Protein AF-A0A9C8A7U2-F1 (afdb_monomer_lite)

Foldseek 3Di:
DDDDDPPPPPDPCVVVVVVVVVVVVVVVVVVVVVVVVVVVVVVVVVVVVVVVVVVVVVVVVVVVVVVVVVVVCCVCPDPVNVVVVCVVVVHDDDDPPRDDDDDDPPDDPDDPPPPPVPPVPPDPPPPPVVVVPPCDPVNVVVVVVCVVCVVVVVD

Structure (mmCIF, N/CA/C/O backbone):
data_AF-A0A9C8A7U2-F1
#
_entry.id   AF-A0A9C8A7U2-F1
#
loop_
_atom_site.group_PDB
_atom_site.id
_atom_site.type_symbol
_atom_site.label_atom_id
_atom_site.label_alt_id
_atom_site.label_comp_id
_atom_site.label_asym_id
_atom_site.label_entity_id
_atom_site.label_seq_id
_atom_site.pdbx_PDB_ins_code
_atom_site.Cartn_x
_atom_site.Cartn_y
_atom_site.Cartn_z
_atom_site.occupancy
_atom_site.B_iso_or_equiv
_atom_site.auth_seq_id
_atom_site.auth_comp_id
_atom_site.auth_asym_id
_atom_site.auth_atom_id
_atom_site.pdbx_PDB_model_num
ATOM 1 N N . MET A 1 1 ? -40.635 4.456 89.123 1.00 47.56 1 MET A N 1
ATOM 2 C CA . MET A 1 1 ? -41.722 4.837 88.192 1.00 47.56 1 MET A CA 1
ATOM 3 C C . MET A 1 1 ? -41.475 6.312 87.898 1.00 47.56 1 MET A C 1
ATOM 5 O O . MET A 1 1 ? -41.552 7.065 88.846 1.00 47.56 1 MET A O 1
ATOM 9 N N . THR A 1 2 ? -40.986 6.800 86.758 1.00 48.00 2 THR A N 1
ATOM 10 C CA . THR A 1 2 ? -41.224 6.479 85.341 1.00 48.00 2 THR A CA 1
ATOM 11 C C . THR A 1 2 ? -40.180 7.234 84.487 1.00 48.00 2 THR A C 1
ATOM 13 O O . THR A 1 2 ? -40.404 8.399 84.195 1.00 48.00 2 THR A O 1
ATOM 16 N N . GLU A 1 3 ? -39.047 6.642 84.089 1.00 53.72 3 GLU A N 1
ATOM 17 C CA . GLU A 1 3 ? -38.048 7.383 83.271 1.00 53.72 3 GLU A CA 1
ATOM 18 C C . GLU A 1 3 ? -37.242 6.526 82.274 1.00 53.72 3 GLU A C 1
ATOM 20 O O . GLU A 1 3 ? -36.120 6.858 81.920 1.00 53.72 3 GLU A O 1
ATOM 25 N N . SER A 1 4 ? -37.786 5.421 81.757 1.00 55.81 4 SER A N 1
ATOM 26 C CA . SER A 1 4 ? -37.026 4.592 80.796 1.00 55.81 4 SER A CA 1
ATOM 27 C C . SER A 1 4 ? -37.748 4.234 79.500 1.00 55.81 4 SER A C 1
ATOM 29 O O . SER A 1 4 ? -37.220 3.465 78.703 1.00 55.81 4 SER A O 1
ATOM 31 N N . LEU A 1 5 ? -38.917 4.818 79.222 1.00 54.47 5 LEU A N 1
ATOM 32 C CA . LEU A 1 5 ? -39.699 4.445 78.035 1.00 54.47 5 LEU A CA 1
ATOM 33 C C . LEU A 1 5 ? -39.450 5.297 76.780 1.00 54.47 5 LEU A C 1
ATOM 35 O O . LEU A 1 5 ? -40.060 5.014 75.757 1.00 54.47 5 LEU A O 1
ATOM 39 N N . ASN A 1 6 ? -38.548 6.288 76.801 1.00 54.81 6 ASN A N 1
ATOM 40 C CA . ASN A 1 6 ? -38.444 7.251 75.689 1.00 54.81 6 ASN A CA 1
ATOM 41 C C . ASN A 1 6 ? -37.087 7.379 74.983 1.00 54.81 6 ASN A C 1
ATOM 43 O O . ASN A 1 6 ? -36.974 8.176 74.058 1.00 54.81 6 ASN A O 1
ATOM 47 N N . GLN A 1 7 ? -36.074 6.575 75.313 1.00 52.81 7 GLN A N 1
ATOM 48 C CA . GLN A 1 7 ? -34.767 6.666 74.633 1.00 52.81 7 GLN A CA 1
ATOM 49 C C . GLN A 1 7 ? -34.394 5.454 73.769 1.00 52.81 7 GLN A C 1
ATOM 51 O O . GLN A 1 7 ? -33.252 5.322 73.344 1.00 52.81 7 GLN A O 1
ATOM 56 N N . ALA A 1 8 ? -35.367 4.607 73.423 1.00 52.34 8 ALA A N 1
ATOM 57 C CA . ALA A 1 8 ? -35.159 3.446 72.549 1.00 52.34 8 ALA A CA 1
ATOM 58 C C . ALA A 1 8 ? -35.561 3.675 71.073 1.00 52.34 8 ALA A C 1
ATOM 60 O O . ALA A 1 8 ? -35.595 2.727 70.294 1.00 52.34 8 ALA A O 1
ATOM 61 N N . PHE A 1 9 ? -35.849 4.917 70.664 1.00 50.62 9 PHE A N 1
ATOM 62 C CA . PHE A 1 9 ? -36.283 5.252 69.296 1.00 50.62 9 PHE A CA 1
ATOM 63 C C . PHE A 1 9 ? -35.331 6.176 68.522 1.00 50.62 9 PHE A C 1
ATOM 65 O O . PHE A 1 9 ? -35.726 6.781 67.529 1.00 50.62 9 PHE A O 1
ATOM 72 N N . SER A 1 10 ? -34.061 6.276 68.919 1.00 54.91 10 SER A N 1
ATOM 73 C CA . SER A 1 10 ? -33.092 7.124 68.210 1.00 54.91 10 SER A CA 1
ATOM 74 C C . SER A 1 10 ? -31.788 6.405 67.894 1.00 54.91 10 SER A C 1
ATOM 76 O O . SER A 1 10 ? -30.705 6.872 68.214 1.00 54.91 10 SER A O 1
ATOM 78 N N . ASN A 1 11 ? -31.895 5.285 67.191 1.00 52.12 11 ASN A N 1
ATOM 79 C CA . ASN A 1 11 ? -30.845 4.872 66.271 1.00 52.12 11 ASN A CA 1
ATOM 80 C C . ASN A 1 11 ? -31.532 4.333 65.027 1.00 52.12 11 ASN A C 1
ATOM 82 O O . ASN A 1 11 ? -31.702 3.133 64.867 1.00 52.12 11 ASN A O 1
ATOM 86 N N . SER A 1 12 ? -32.023 5.246 64.182 1.00 49.41 12 SER A N 1
ATOM 87 C CA . SER A 1 12 ? -32.594 4.908 62.877 1.00 49.41 12 SER A CA 1
ATOM 88 C C . SER A 1 12 ? -31.495 4.321 61.979 1.00 49.41 12 SER A C 1
ATOM 90 O O . SER A 1 12 ? -30.735 5.088 61.386 1.00 49.41 12 SER A O 1
ATOM 92 N N . PRO A 1 13 ? -31.439 2.991 61.762 1.00 56.34 13 PRO A N 1
ATOM 93 C CA . PRO A 1 13 ? -30.449 2.358 60.888 1.00 56.34 13 PRO A CA 1
ATOM 94 C C . PRO A 1 13 ? -30.875 2.471 59.411 1.00 56.34 13 PRO A C 1
ATOM 96 O O . PRO A 1 13 ? -30.224 1.949 58.507 1.00 56.34 13 PRO A O 1
ATOM 99 N N . ARG A 1 14 ? -32.013 3.135 59.145 1.00 50.53 14 ARG A N 1
ATOM 100 C CA . ARG A 1 14 ? -32.651 3.246 57.826 1.00 50.53 14 ARG A CA 1
ATOM 101 C C . ARG A 1 14 ? -31.767 3.954 56.802 1.00 50.53 14 ARG A C 1
ATOM 103 O O . ARG A 1 14 ? -31.785 3.566 55.641 1.00 50.53 14 ARG A O 1
ATOM 110 N N . ARG A 1 15 ? -30.962 4.935 57.226 1.00 57.25 15 ARG A N 1
ATOM 111 C CA . ARG A 1 15 ? -30.082 5.703 56.327 1.00 57.25 15 ARG A CA 1
ATOM 112 C C . ARG A 1 15 ? -28.979 4.838 55.713 1.00 57.25 15 ARG A C 1
ATOM 114 O O . ARG A 1 15 ? -28.712 4.961 54.526 1.00 57.25 15 ARG A O 1
ATOM 121 N N . GLN A 1 16 ? -28.424 3.908 56.490 1.00 58.28 16 GLN A N 1
ATOM 122 C CA . GLN A 1 16 ? -27.346 3.019 56.047 1.00 58.28 16 GLN A CA 1
ATOM 123 C C . GLN A 1 16 ? -27.861 1.933 55.087 1.00 58.28 16 GLN A C 1
ATOM 125 O O . GLN A 1 16 ? -27.235 1.650 54.070 1.00 58.28 16 GLN A O 1
ATOM 130 N N . LYS A 1 17 ? -29.061 1.391 55.344 1.00 55.06 17 LYS A N 1
ATOM 131 C CA . LYS A 1 17 ? -29.722 0.439 54.431 1.00 55.06 17 LYS A CA 1
ATOM 132 C C . LYS A 1 17 ? -30.123 1.087 53.099 1.00 55.06 17 LYS A C 1
ATOM 134 O O . LYS A 1 17 ? -29.962 0.468 52.054 1.00 55.06 17 LYS A O 1
ATOM 139 N N . LEU A 1 18 ? -30.593 2.338 53.127 1.00 64.25 18 LEU A N 1
ATOM 140 C CA . LEU A 1 18 ? -30.897 3.114 51.917 1.00 64.25 18 LEU A CA 1
ATOM 141 C C . LEU A 1 18 ? -29.630 3.469 51.119 1.00 64.25 18 LEU A C 1
ATOM 143 O O . LEU A 1 18 ? -29.661 3.420 49.893 1.00 64.25 18 LEU A O 1
ATOM 147 N N . GLN A 1 19 ? -28.510 3.758 51.792 1.00 63.84 19 GLN A N 1
ATOM 148 C CA . GLN A 1 19 ? -27.221 4.019 51.138 1.00 63.84 19 GLN A CA 1
ATOM 149 C C . GLN A 1 19 ? -26.653 2.791 50.419 1.00 63.84 19 GLN A C 1
ATOM 151 O O . GLN A 1 19 ? -26.176 2.931 49.299 1.00 63.84 19 GLN A O 1
ATOM 156 N N . ILE A 1 20 ? -26.732 1.600 51.025 1.00 72.31 20 ILE A N 1
ATOM 157 C CA . ILE A 1 20 ? -26.244 0.353 50.407 1.00 72.31 20 ILE A CA 1
ATOM 158 C C . ILE A 1 20 ? -27.075 -0.008 49.171 1.00 72.31 20 ILE A C 1
ATOM 160 O O . ILE A 1 20 ? -26.531 -0.387 48.140 1.00 72.31 20 ILE A O 1
ATOM 164 N N . ILE A 1 21 ? -28.399 0.143 49.245 1.00 77.44 21 ILE A N 1
ATOM 165 C CA . ILE A 1 21 ? -29.268 -0.093 48.084 1.00 77.44 21 ILE A CA 1
ATOM 166 C C . ILE A 1 21 ? -28.944 0.911 46.969 1.00 77.44 21 ILE A C 1
ATOM 168 O O . ILE A 1 21 ? -28.833 0.520 45.810 1.00 77.44 21 ILE A O 1
ATOM 172 N N . GLY A 1 22 ? -28.731 2.185 47.316 1.00 81.56 22 GLY A N 1
ATOM 173 C CA . GLY A 1 22 ? -28.330 3.218 46.360 1.00 81.56 22 GLY A CA 1
ATOM 174 C C . GLY A 1 22 ? -26.966 2.956 45.714 1.00 81.56 22 GLY A C 1
ATOM 175 O O . GLY A 1 22 ? -26.828 3.128 44.505 1.00 81.56 22 GLY A O 1
ATOM 176 N N . SER A 1 23 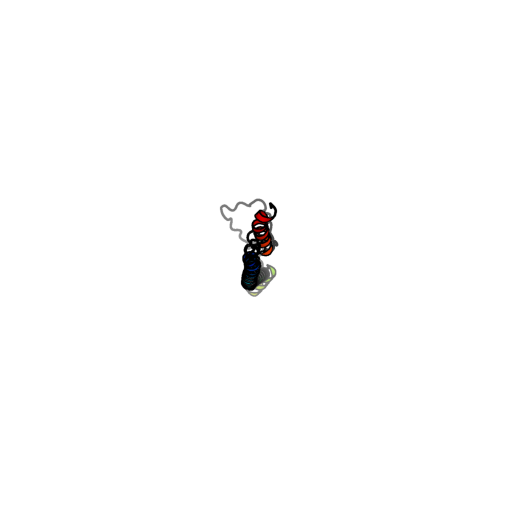? -25.972 2.494 46.478 1.00 76.81 23 SER A N 1
ATOM 177 C CA . SER A 1 23 ? -24.634 2.207 45.946 1.00 76.81 23 SER A CA 1
ATOM 178 C C . SER A 1 23 ? -24.624 0.989 45.024 1.00 76.81 23 SER A C 1
ATOM 180 O O . SER A 1 23 ? -24.002 1.037 43.964 1.00 76.81 23 SER A O 1
ATOM 182 N N . VAL A 1 24 ? -25.367 -0.069 45.362 1.00 83.88 24 VAL A N 1
ATOM 183 C CA . VAL A 1 24 ? -25.539 -1.239 44.486 1.00 83.88 24 VAL A CA 1
ATOM 184 C C . VAL A 1 24 ? -26.234 -0.838 43.187 1.00 83.88 24 VAL A C 1
ATOM 186 O O . VAL A 1 24 ? -25.800 -1.234 42.108 1.00 83.88 24 VAL A O 1
ATOM 189 N N . PHE A 1 25 ? -27.272 -0.002 43.266 1.00 87.44 25 PHE A N 1
ATOM 190 C CA . PHE A 1 25 ? -27.965 0.484 42.076 1.00 87.44 25 PHE A CA 1
ATOM 191 C C . PHE A 1 25 ? -27.042 1.326 41.183 1.00 87.44 25 PHE A C 1
ATOM 193 O O . PHE A 1 25 ? -27.008 1.129 39.971 1.00 87.44 25 PHE A O 1
ATOM 200 N N . MET A 1 26 ? -26.228 2.205 41.777 1.00 85.19 26 MET A N 1
ATOM 201 C CA . MET A 1 26 ? -25.223 2.995 41.058 1.00 85.19 26 MET A CA 1
ATOM 202 C C . MET A 1 26 ? -24.189 2.102 40.356 1.00 85.19 26 MET A C 1
ATOM 204 O O . MET A 1 26 ? -23.881 2.322 39.187 1.00 85.19 26 MET A O 1
ATOM 208 N N . ALA A 1 27 ? -23.695 1.060 41.032 1.00 86.75 27 ALA A N 1
ATOM 209 C CA . ALA A 1 27 ? -22.751 0.106 40.450 1.00 86.75 27 ALA A CA 1
ATOM 210 C C . ALA A 1 27 ? -23.351 -0.638 39.244 1.00 86.75 27 ALA A C 1
ATOM 212 O O . ALA A 1 27 ? -22.683 -0.808 38.226 1.00 86.75 27 ALA A O 1
ATOM 213 N N . ILE A 1 28 ? -24.630 -1.019 39.323 1.00 89.19 28 ILE A N 1
ATOM 214 C CA . ILE A 1 28 ? -25.349 -1.659 38.213 1.00 89.19 28 ILE A CA 1
ATOM 215 C C . ILE A 1 28 ? -25.499 -0.699 37.030 1.00 89.19 28 ILE A C 1
ATOM 217 O O . ILE A 1 28 ? -25.290 -1.107 35.890 1.00 89.19 28 ILE A O 1
ATOM 221 N N . VAL A 1 29 ? -25.820 0.574 37.274 1.00 91.44 29 VAL A N 1
ATOM 222 C CA . VAL A 1 29 ? -25.924 1.582 36.207 1.00 91.44 29 VAL A CA 1
ATOM 223 C C . VAL A 1 29 ? -24.576 1.778 35.513 1.00 91.44 29 VAL A C 1
ATOM 225 O O . VAL A 1 29 ? -24.521 1.780 34.285 1.00 91.44 29 VAL A O 1
ATOM 228 N N . ILE A 1 30 ? -23.483 1.868 36.273 1.00 87.25 30 ILE A N 1
ATOM 229 C CA . ILE A 1 30 ? -22.127 1.962 35.714 1.00 87.25 30 ILE A CA 1
ATOM 230 C C . ILE A 1 30 ? -21.806 0.717 34.875 1.00 87.25 30 ILE A C 1
ATOM 232 O O . ILE A 1 30 ? -21.333 0.847 33.748 1.00 87.25 30 ILE A O 1
ATOM 236 N N . ALA A 1 31 ? -22.124 -0.482 35.373 1.00 86.75 31 ALA A N 1
ATOM 237 C CA . ALA A 1 31 ? -21.927 -1.728 34.636 1.00 86.75 31 ALA A CA 1
ATOM 238 C C . ALA A 1 31 ? -22.767 -1.793 33.347 1.00 86.75 31 ALA A C 1
ATOM 240 O O . ALA A 1 31 ? -22.284 -2.256 32.316 1.00 86.75 31 ALA A O 1
ATOM 241 N N . ALA A 1 32 ? -24.002 -1.287 33.368 1.00 88.19 32 ALA A N 1
ATOM 242 C CA . ALA A 1 32 ? -24.858 -1.223 32.188 1.00 88.19 32 ALA A CA 1
ATOM 243 C C . ALA A 1 32 ? -24.307 -0.249 31.136 1.00 88.19 32 ALA A C 1
ATOM 245 O O . ALA A 1 32 ? -24.239 -0.593 29.957 1.00 88.19 32 ALA A O 1
ATOM 246 N N . VAL A 1 33 ? -23.852 0.938 31.552 1.00 88.94 33 VAL A N 1
ATOM 247 C CA . VAL A 1 33 ? -23.201 1.908 30.656 1.00 88.94 33 VAL A CA 1
ATOM 248 C C . VAL A 1 33 ? -21.917 1.322 30.063 1.00 88.94 33 VAL A C 1
ATOM 250 O O . VAL A 1 33 ? -21.694 1.449 28.860 1.00 88.94 33 VAL A O 1
ATOM 253 N N . MET A 1 34 ? -21.118 0.617 30.868 1.00 82.31 34 MET A N 1
ATOM 254 C CA . MET A 1 34 ? -19.928 -0.110 30.409 1.00 82.31 34 MET A CA 1
ATOM 255 C C . MET A 1 34 ? -20.276 -1.166 29.356 1.00 82.31 34 MET A C 1
ATOM 257 O O . MET A 1 34 ? -19.620 -1.233 28.320 1.00 82.31 34 MET A O 1
ATOM 261 N N . LEU A 1 35 ? -21.325 -1.961 29.586 1.00 83.88 35 LEU A N 1
ATOM 262 C CA . LEU A 1 35 ? -21.770 -2.994 28.652 1.00 83.88 35 LEU A CA 1
ATOM 263 C C . LEU A 1 35 ? -22.201 -2.384 27.311 1.00 83.88 35 LEU A C 1
ATOM 265 O O . LEU A 1 35 ? -21.825 -2.880 26.250 1.00 83.88 35 LEU A O 1
ATOM 269 N N . ILE A 1 36 ? -22.955 -1.283 27.360 1.00 82.81 36 ILE A N 1
ATOM 270 C CA . ILE A 1 36 ? -23.406 -0.556 26.169 1.00 82.81 36 ILE A CA 1
ATOM 271 C C . ILE A 1 36 ? -22.203 0.019 25.413 1.00 82.81 36 ILE A C 1
ATOM 273 O O . ILE A 1 36 ? -22.103 -0.154 24.198 1.00 82.81 36 ILE A O 1
ATOM 277 N N . LEU A 1 37 ? -21.266 0.659 26.117 1.00 81.06 37 LEU A N 1
ATOM 278 C CA . LEU A 1 37 ? -20.059 1.225 25.514 1.00 81.06 37 LEU A CA 1
ATOM 279 C C . LEU A 1 37 ? -19.192 0.138 24.865 1.00 81.06 37 LEU A C 1
ATOM 281 O O . LEU A 1 37 ? -18.748 0.306 23.730 1.00 81.06 37 LEU A O 1
ATOM 285 N N . TYR A 1 38 ? -19.004 -0.991 25.551 1.00 78.06 38 TYR A N 1
ATOM 286 C CA . TYR A 1 38 ? -18.280 -2.149 25.034 1.00 78.06 38 TYR A CA 1
ATOM 287 C C . TYR A 1 38 ? -18.894 -2.657 23.723 1.00 78.06 38 TYR A C 1
ATOM 289 O O . TYR A 1 38 ? -18.181 -2.864 22.738 1.00 78.06 38 TYR A O 1
ATOM 297 N N . LEU A 1 39 ? -20.223 -2.783 23.677 1.00 73.38 39 LEU A N 1
ATOM 298 C CA . LEU A 1 39 ? -20.948 -3.232 22.489 1.00 73.38 39 LEU A CA 1
ATOM 299 C C . LEU A 1 39 ? -20.778 -2.259 21.308 1.00 73.38 39 LEU A C 1
ATOM 301 O O . LEU A 1 39 ? -20.538 -2.680 20.176 1.00 73.38 39 LEU A O 1
ATOM 305 N N . VAL A 1 40 ? -20.851 -0.951 21.576 1.00 71.81 40 VAL A N 1
ATOM 306 C CA . VAL A 1 40 ? -20.710 0.102 20.557 1.00 71.81 40 VAL A CA 1
ATOM 307 C C . VAL A 1 40 ? -19.288 0.165 19.999 1.00 71.81 40 VAL A C 1
ATOM 309 O O . VAL A 1 40 ? -19.107 0.343 18.792 1.00 71.81 40 VAL A O 1
ATOM 312 N N . VAL A 1 41 ? -18.266 0.014 20.844 1.00 68.25 41 VAL A N 1
ATOM 313 C CA . VAL A 1 41 ? -16.869 0.064 20.394 1.00 68.25 41 VAL A CA 1
ATOM 314 C C . VAL A 1 41 ? -16.492 -1.194 19.617 1.00 68.25 41 VAL A C 1
ATOM 316 O O . VAL A 1 41 ? -15.868 -1.082 18.560 1.00 68.25 41 VAL A O 1
ATOM 319 N N . SER A 1 42 ? -16.935 -2.372 20.068 1.00 66.00 42 SER A N 1
ATOM 320 C CA . SER A 1 42 ? -16.738 -3.632 19.339 1.00 66.00 42 SER A CA 1
ATOM 321 C C . SER A 1 42 ? -17.282 -3.543 17.905 1.00 66.00 42 SER A C 1
ATOM 323 O O . SER A 1 42 ? -16.599 -3.927 16.953 1.00 66.00 42 SER A O 1
ATOM 325 N N . ALA A 1 43 ? -18.447 -2.910 17.719 1.00 58.25 43 ALA A N 1
ATOM 326 C CA . ALA A 1 43 ? -19.023 -2.683 16.394 1.00 58.25 43 AL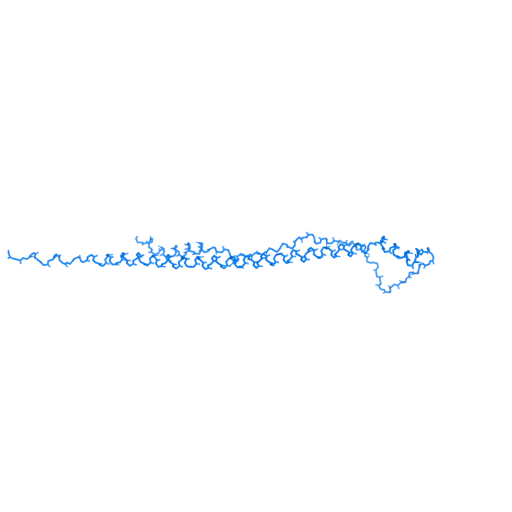A A CA 1
ATOM 327 C C . ALA A 1 43 ? -18.175 -1.748 15.502 1.00 58.25 43 ALA A C 1
ATOM 329 O O . ALA A 1 43 ? -18.075 -1.970 14.292 1.00 58.25 43 ALA A O 1
ATOM 330 N N . ARG A 1 44 ? -17.527 -0.720 16.073 1.00 55.62 44 ARG A N 1
ATOM 331 C CA . ARG A 1 44 ? -16.678 0.214 15.305 1.00 55.62 44 ARG A CA 1
ATOM 332 C C . ARG A 1 44 ? -15.389 -0.439 14.813 1.00 55.62 44 ARG A C 1
ATOM 334 O O . ARG A 1 44 ? -15.032 -0.235 13.653 1.00 55.62 44 ARG A O 1
ATOM 341 N N . VAL A 1 45 ? -14.741 -1.267 15.635 1.00 58.47 45 VAL A N 1
ATOM 342 C CA . VAL A 1 45 ? -13.489 -1.962 15.271 1.00 58.47 45 VAL A CA 1
ATOM 343 C C . VAL A 1 45 ? -13.694 -2.894 14.070 1.00 58.47 45 VAL A C 1
ATOM 345 O O . VAL A 1 45 ? -12.875 -2.907 13.152 1.00 58.47 45 VAL A O 1
ATOM 348 N N . VAL A 1 46 ? -14.828 -3.598 14.007 1.00 58.00 46 VAL A N 1
ATOM 349 C CA . VAL A 1 46 ? -15.165 -4.476 12.871 1.00 58.00 46 VAL A CA 1
ATOM 350 C C . VAL A 1 46 ? -15.370 -3.679 11.575 1.00 58.00 46 VAL A C 1
ATOM 352 O O . VAL A 1 46 ? -14.933 -4.107 10.505 1.00 58.00 46 VAL A O 1
ATOM 355 N N . SER A 1 47 ? -15.995 -2.499 11.654 1.00 58.19 47 SER A N 1
ATOM 356 C CA . SER A 1 47 ? -16.269 -1.670 10.470 1.00 58.19 47 SER A CA 1
ATOM 357 C C . SER A 1 47 ? -15.006 -1.060 9.847 1.00 58.19 47 SER A C 1
ATOM 359 O O . SER A 1 47 ? -14.873 -1.047 8.623 1.00 58.19 47 SER A O 1
ATOM 361 N N . VAL A 1 48 ? -14.056 -0.620 10.679 1.00 66.19 48 VAL A N 1
ATOM 362 C CA . VAL A 1 48 ? -12.775 -0.047 10.234 1.00 66.19 48 VAL A CA 1
ATOM 363 C C . VAL A 1 48 ? -11.844 -1.142 9.711 1.00 66.19 48 VAL A C 1
ATOM 365 O O . VAL A 1 48 ? -11.194 -0.952 8.685 1.00 66.19 48 VAL A O 1
ATOM 368 N N . GLY A 1 49 ? -11.842 -2.323 10.341 1.00 69.44 49 GLY A N 1
ATOM 369 C CA . GLY A 1 49 ? -11.060 -3.473 9.878 1.00 69.44 49 GLY A CA 1
ATOM 370 C C . GLY A 1 49 ? -11.424 -3.914 8.458 1.00 69.44 49 GLY A C 1
ATOM 371 O O . GLY A 1 49 ? -10.539 -4.217 7.662 1.00 69.44 49 GLY A O 1
ATOM 372 N N . ARG A 1 50 ? -12.714 -3.872 8.094 1.00 73.44 50 ARG A N 1
ATOM 373 C CA . ARG A 1 50 ? -13.158 -4.209 6.732 1.00 73.44 50 ARG A CA 1
ATOM 374 C C . ARG A 1 50 ? -12.655 -3.214 5.687 1.00 73.44 50 ARG A C 1
ATOM 376 O O . ARG A 1 50 ? -12.225 -3.639 4.622 1.00 73.44 50 ARG A O 1
ATOM 383 N N . GLN A 1 51 ? -12.700 -1.917 5.986 1.00 71.62 51 GLN A N 1
ATOM 384 C CA . GLN A 1 51 ? -12.219 -0.880 5.066 1.00 71.62 51 GLN A CA 1
ATOM 385 C C . GLN A 1 51 ? -10.702 -0.962 4.884 1.00 71.62 51 GLN A C 1
ATOM 387 O O . GLN A 1 51 ? -10.210 -0.850 3.766 1.00 71.62 51 GLN A O 1
ATOM 392 N N . LEU A 1 52 ? -9.967 -1.235 5.966 1.00 77.62 52 LEU A N 1
ATOM 393 C CA . LEU A 1 52 ? -8.524 -1.452 5.906 1.00 77.62 52 LEU A CA 1
ATOM 394 C C . LEU A 1 52 ? -8.170 -2.689 5.072 1.00 77.62 52 LEU A C 1
ATOM 396 O O . LEU A 1 52 ? -7.226 -2.642 4.288 1.00 77.62 52 LEU A O 1
ATOM 400 N N . GLN A 1 53 ? -8.934 -3.777 5.212 1.00 72.44 53 GLN A N 1
ATOM 401 C CA . GLN A 1 53 ? -8.738 -4.974 4.399 1.00 72.44 53 GLN A CA 1
ATOM 402 C C . GLN A 1 53 ? -9.014 -4.694 2.917 1.00 72.44 53 GLN A C 1
ATOM 404 O O . GLN A 1 53 ? -8.201 -5.053 2.078 1.00 72.44 53 GLN A O 1
ATOM 409 N N . GLN A 1 54 ? -10.101 -3.986 2.599 1.00 84.56 54 GLN A N 1
ATOM 410 C CA . GLN A 1 54 ? -10.415 -3.597 1.220 1.00 84.56 54 GLN A CA 1
ATOM 411 C C . GLN A 1 54 ? -9.323 -2.718 0.601 1.00 84.56 54 GLN A C 1
ATOM 413 O O . GLN A 1 54 ? -8.912 -2.967 -0.527 1.00 84.56 54 GLN A O 1
ATOM 418 N N . ALA A 1 55 ? -8.816 -1.733 1.348 1.00 79.69 55 ALA A N 1
ATOM 419 C CA . ALA A 1 55 ? -7.725 -0.881 0.885 1.00 79.69 55 ALA A CA 1
ATOM 420 C C . ALA A 1 55 ? -6.427 -1.676 0.652 1.00 79.69 55 ALA A C 1
ATOM 422 O O . ALA A 1 55 ? -5.713 -1.415 -0.312 1.00 79.69 55 ALA A O 1
ATOM 423 N N . LYS A 1 56 ? -6.123 -2.667 1.503 1.00 81.31 56 LYS A N 1
ATOM 424 C CA . LYS A 1 56 ? -4.983 -3.573 1.292 1.00 81.31 56 LYS A CA 1
ATOM 425 C C . LYS A 1 56 ? -5.150 -4.429 0.040 1.00 81.31 56 LYS A C 1
ATOM 427 O O . LYS A 1 56 ? -4.220 -4.500 -0.755 1.00 81.31 56 LYS A O 1
ATOM 432 N N . ASP A 1 57 ? -6.327 -5.019 -0.152 1.00 88.88 57 ASP A N 1
ATOM 433 C CA . ASP A 1 57 ? -6.612 -5.847 -1.325 1.00 88.88 57 ASP A CA 1
ATOM 434 C C . ASP A 1 57 ? -6.480 -5.024 -2.627 1.00 88.88 57 ASP A C 1
ATOM 436 O O . ASP A 1 57 ? -5.946 -5.513 -3.623 1.00 88.88 57 ASP A O 1
ATOM 440 N N . GLU A 1 58 ? -6.908 -3.755 -2.617 1.00 88.44 58 GLU A N 1
ATOM 441 C CA . GLU A 1 58 ? -6.749 -2.829 -3.748 1.00 88.44 58 GLU A CA 1
ATOM 442 C C . GLU A 1 58 ? -5.274 -2.495 -4.029 1.00 88.44 58 GLU A C 1
ATOM 444 O O . GLU A 1 58 ? -4.837 -2.540 -5.182 1.00 88.44 58 GLU A O 1
ATOM 449 N N . ILE A 1 59 ? -4.485 -2.216 -2.985 1.00 86.19 59 ILE A N 1
ATOM 450 C CA . ILE A 1 59 ? -3.037 -1.985 -3.109 1.00 86.19 59 ILE A CA 1
ATOM 451 C C . ILE A 1 59 ? -2.354 -3.201 -3.738 1.00 86.19 59 ILE A C 1
ATOM 453 O O . ILE A 1 59 ? -1.593 -3.048 -4.696 1.00 86.19 59 ILE A O 1
ATOM 457 N N . ASP A 1 60 ? -2.647 -4.403 -3.241 1.00 83.25 60 ASP A N 1
ATOM 458 C CA . ASP A 1 60 ? -2.049 -5.634 -3.752 1.00 83.25 60 ASP A CA 1
ATOM 459 C C . ASP A 1 60 ? -2.392 -5.827 -5.235 1.00 83.25 60 ASP A C 1
ATOM 461 O O . ASP A 1 60 ? -1.502 -6.079 -6.051 1.00 83.25 60 ASP A O 1
ATOM 465 N N . GLN A 1 61 ? -3.656 -5.625 -5.624 1.00 91.56 61 GLN A N 1
ATOM 466 C CA . GLN A 1 61 ? -4.072 -5.699 -7.028 1.00 91.56 61 GLN A CA 1
ATOM 467 C C . GLN A 1 61 ? -3.306 -4.723 -7.930 1.00 91.56 61 GLN A C 1
ATOM 469 O O . GLN A 1 61 ? -2.856 -5.116 -9.011 1.00 91.56 61 GLN A O 1
ATOM 474 N N . LEU A 1 62 ? -3.124 -3.474 -7.499 1.00 87.81 62 LEU A N 1
ATOM 475 C CA . LEU A 1 62 ? -2.383 -2.468 -8.264 1.00 87.81 62 LEU A CA 1
ATOM 476 C C . LEU A 1 62 ? -0.902 -2.837 -8.417 1.00 87.81 62 LEU A C 1
ATOM 478 O O . LEU A 1 62 ? -0.341 -2.700 -9.509 1.00 87.81 62 LEU A O 1
ATOM 482 N N . VAL A 1 63 ? -0.273 -3.357 -7.360 1.00 85.75 63 VAL A N 1
ATOM 483 C CA . VAL A 1 63 ? 1.116 -3.839 -7.408 1.00 85.75 63 VAL A CA 1
ATOM 484 C C . VAL A 1 63 ? 1.251 -4.992 -8.404 1.00 85.75 63 VAL A C 1
ATOM 486 O O . VAL A 1 63 ? 2.130 -4.951 -9.271 1.00 85.75 63 VAL A O 1
ATOM 489 N N . TYR A 1 64 ? 0.352 -5.980 -8.351 1.00 85.50 64 TYR A N 1
ATOM 490 C CA . TYR A 1 64 ? 0.342 -7.091 -9.307 1.00 85.50 64 TYR A CA 1
ATOM 491 C C . TYR A 1 64 ? 0.204 -6.608 -10.756 1.00 85.50 64 TYR A C 1
ATOM 493 O O . TYR A 1 64 ? 0.939 -7.071 -11.633 1.00 85.50 64 TYR A O 1
ATOM 501 N N . GLN A 1 65 ? -0.691 -5.651 -11.020 1.00 89.62 65 GLN A N 1
ATOM 502 C CA . GLN A 1 65 ? -0.845 -5.062 -12.352 1.00 89.62 65 GLN A CA 1
ATOM 503 C C . GLN A 1 65 ? 0.430 -4.346 -12.811 1.00 89.62 65 GLN A C 1
ATOM 505 O O . GLN A 1 65 ? 0.878 -4.558 -13.938 1.00 89.62 65 GLN A O 1
ATOM 510 N N . GLY A 1 66 ? 1.056 -3.551 -11.940 1.00 88.56 66 GLY A N 1
ATOM 511 C CA . GLY A 1 66 ? 2.299 -2.845 -12.246 1.00 88.56 66 GLY A CA 1
ATOM 512 C C . GLY A 1 66 ? 3.440 -3.790 -12.628 1.00 88.56 66 GLY A C 1
ATOM 513 O O . GLY A 1 66 ? 4.140 -3.551 -13.614 1.00 88.56 66 GLY A O 1
ATOM 514 N N . VAL A 1 67 ? 3.602 -4.892 -11.892 1.00 85.50 67 VAL A N 1
ATOM 515 C CA . VAL A 1 67 ? 4.598 -5.929 -12.208 1.00 85.50 67 VAL A CA 1
ATOM 516 C C . VAL A 1 67 ? 4.286 -6.599 -13.546 1.00 85.50 67 VAL A C 1
ATOM 518 O O . VAL A 1 67 ? 5.181 -6.769 -14.373 1.00 85.50 67 VAL A O 1
ATOM 521 N N . ASN A 1 68 ? 3.019 -6.928 -13.802 1.00 88.62 68 ASN A N 1
ATOM 522 C CA . ASN A 1 68 ? 2.606 -7.534 -15.064 1.00 88.62 68 ASN A CA 1
ATOM 523 C C . ASN A 1 68 ? 2.901 -6.619 -16.267 1.00 88.62 68 ASN A C 1
ATOM 525 O O . ASN A 1 68 ? 3.482 -7.071 -17.252 1.00 88.62 68 ASN A O 1
ATOM 529 N N . TYR A 1 69 ? 2.584 -5.323 -16.175 1.00 86.50 69 TYR A N 1
ATOM 530 C CA . TYR A 1 69 ? 2.899 -4.364 -17.237 1.00 86.50 69 TYR A CA 1
ATOM 531 C C . TYR A 1 69 ? 4.402 -4.204 -17.453 1.00 86.50 69 TYR A C 1
ATOM 533 O O . TYR A 1 69 ? 4.848 -4.195 -18.599 1.00 86.50 69 TYR A O 1
ATOM 541 N N . ARG A 1 70 ? 5.206 -4.140 -16.383 1.00 77.94 70 ARG A N 1
ATOM 542 C CA . ARG A 1 70 ? 6.674 -4.103 -16.512 1.00 77.94 70 ARG A CA 1
ATOM 543 C C . ARG A 1 70 ? 7.203 -5.344 -17.218 1.00 77.94 70 ARG A C 1
ATOM 545 O O . ARG A 1 70 ? 8.046 -5.211 -18.097 1.00 77.94 70 ARG A O 1
ATOM 552 N N . ASN A 1 71 ? 6.680 -6.524 -16.892 1.00 83.12 71 ASN A N 1
ATOM 553 C CA . ASN A 1 71 ? 7.064 -7.764 -17.561 1.00 83.12 71 ASN A CA 1
ATOM 554 C C . ASN A 1 71 ? 6.676 -7.759 -19.043 1.00 83.12 71 ASN A C 1
ATOM 556 O O . ASN A 1 71 ? 7.485 -8.155 -19.876 1.00 83.12 71 ASN A O 1
ATOM 560 N N . GLN A 1 72 ? 5.485 -7.267 -19.393 1.00 83.25 72 GLN A N 1
ATOM 561 C CA . GLN A 1 72 ? 5.060 -7.139 -20.792 1.00 83.25 72 GLN A CA 1
ATOM 562 C C . GLN A 1 72 ? 5.936 -6.153 -21.568 1.00 83.25 72 GLN A C 1
ATOM 564 O O . GLN A 1 72 ? 6.399 -6.470 -22.661 1.00 83.25 72 GLN A O 1
ATOM 569 N N . ILE A 1 73 ? 6.215 -4.979 -20.994 1.00 84.44 73 ILE A N 1
ATOM 570 C CA . ILE A 1 73 ? 7.118 -3.993 -21.597 1.00 84.44 73 ILE A CA 1
ATOM 571 C C . ILE A 1 73 ? 8.504 -4.600 -21.769 1.00 84.44 73 ILE A C 1
ATOM 573 O O . ILE A 1 73 ? 9.087 -4.457 -22.838 1.00 84.44 73 ILE A O 1
ATOM 577 N N . ALA A 1 74 ? 9.017 -5.297 -20.755 1.00 80.12 74 ALA A N 1
ATOM 578 C CA . ALA A 1 74 ? 10.313 -5.950 -20.823 1.00 80.12 74 ALA A CA 1
ATOM 579 C C . ALA A 1 74 ? 10.340 -6.999 -21.935 1.00 80.12 74 ALA A C 1
ATOM 581 O O . ALA A 1 74 ? 11.298 -7.002 -22.692 1.00 80.12 74 ALA A O 1
ATOM 582 N N . GLN A 1 75 ? 9.293 -7.823 -22.078 1.00 79.75 75 GLN A N 1
ATOM 583 C CA . GLN A 1 75 ? 9.164 -8.837 -23.132 1.00 79.75 75 GLN A CA 1
ATOM 584 C C . GLN A 1 75 ? 9.099 -8.234 -24.539 1.00 79.75 75 GLN A C 1
ATOM 586 O O . GLN A 1 75 ? 9.773 -8.722 -25.439 1.00 79.75 75 GLN A O 1
ATOM 591 N N . LEU A 1 76 ? 8.324 -7.166 -24.730 1.00 78.69 76 LEU A N 1
ATOM 592 C CA . LEU A 1 76 ? 8.211 -6.485 -26.023 1.00 78.69 76 LEU A CA 1
ATOM 593 C C . LEU A 1 76 ? 9.453 -5.650 -26.354 1.00 78.69 76 LEU A C 1
ATOM 595 O O . LEU A 1 76 ? 9.766 -5.450 -27.524 1.00 78.69 76 LEU A O 1
ATOM 599 N N . SER A 1 77 ? 10.155 -5.164 -25.329 1.00 76.50 77 SER A N 1
ATOM 600 C CA . SER A 1 77 ? 11.367 -4.355 -25.477 1.00 76.50 77 SER A CA 1
ATOM 601 C C . SER A 1 77 ? 12.642 -5.185 -25.622 1.00 76.50 77 SER A C 1
ATOM 603 O O . SER A 1 77 ? 13.732 -4.616 -25.689 1.00 76.50 77 SER A O 1
ATOM 605 N N . ARG A 1 78 ? 12.549 -6.520 -25.634 1.00 77.56 78 ARG A N 1
ATOM 606 C CA . ARG A 1 78 ? 13.741 -7.351 -25.791 1.00 77.56 78 ARG A CA 1
ATOM 607 C C . ARG A 1 78 ? 14.277 -7.218 -27.216 1.00 77.56 78 ARG A C 1
ATOM 609 O O . ARG A 1 78 ? 13.523 -7.200 -28.190 1.00 77.56 78 ARG A O 1
ATOM 616 N N . PHE A 1 79 ? 15.599 -7.117 -27.315 1.00 75.81 79 PHE A N 1
ATOM 617 C CA . PHE A 1 79 ? 16.298 -6.930 -28.585 1.00 75.81 79 PHE A CA 1
ATOM 618 C C . PHE A 1 79 ? 16.022 -8.051 -29.594 1.00 75.81 79 PHE A C 1
ATOM 620 O O . PHE A 1 79 ? 15.894 -7.758 -30.775 1.00 75.81 79 PHE A O 1
ATOM 627 N N . ASP A 1 80 ? 15.877 -9.296 -29.140 1.00 78.06 80 ASP A N 1
ATOM 628 C CA . ASP A 1 80 ? 15.531 -10.461 -29.966 1.00 78.06 80 ASP A CA 1
ATOM 629 C C . ASP A 1 80 ? 14.156 -10.305 -30.635 1.00 78.06 80 ASP A C 1
ATOM 631 O O . ASP A 1 80 ? 14.043 -10.466 -31.849 1.00 78.06 80 ASP A O 1
ATOM 635 N N . VAL A 1 81 ? 13.135 -9.900 -29.874 1.00 80.19 81 VAL A N 1
ATOM 636 C CA . VAL A 1 81 ? 11.773 -9.666 -30.387 1.00 80.19 81 VAL A CA 1
ATOM 637 C C . VAL A 1 81 ? 11.745 -8.496 -31.375 1.00 80.19 81 VAL A C 1
ATOM 639 O O . VAL A 1 81 ? 11.085 -8.561 -32.414 1.00 80.19 81 VAL A O 1
ATOM 642 N N . MET A 1 82 ? 12.477 -7.417 -31.082 1.00 83.38 82 MET A N 1
ATOM 643 C CA . MET A 1 82 ? 12.588 -6.284 -32.005 1.00 83.38 82 MET A CA 1
ATOM 644 C C . MET A 1 82 ? 13.339 -6.652 -33.288 1.00 83.38 82 MET A C 1
ATOM 646 O O . MET A 1 82 ? 12.939 -6.219 -34.369 1.00 83.38 82 MET A O 1
ATOM 650 N N . GLU A 1 83 ? 14.411 -7.438 -33.185 1.00 83.06 83 GLU A N 1
ATOM 651 C CA . GLU A 1 83 ? 15.206 -7.887 -34.328 1.00 83.06 83 GLU A CA 1
ATOM 652 C C . GLU A 1 83 ? 14.393 -8.807 -35.243 1.00 83.06 83 GLU A C 1
ATOM 654 O O . GLU A 1 83 ? 14.417 -8.633 -36.462 1.00 83.06 83 GLU A O 1
ATOM 659 N N . GLU A 1 84 ? 13.643 -9.755 -34.677 1.00 85.50 84 GLU A N 1
ATOM 660 C CA . GLU A 1 84 ? 12.762 -10.649 -35.433 1.00 85.50 84 GLU A CA 1
ATOM 661 C C . GLU A 1 84 ? 11.695 -9.857 -36.197 1.00 85.50 84 GLU A C 1
ATOM 663 O O . GLU A 1 84 ? 11.581 -9.983 -37.417 1.00 85.50 84 GLU A O 1
ATOM 668 N N . LYS A 1 85 ? 11.009 -8.927 -35.523 1.00 85.19 85 LYS A N 1
ATOM 669 C CA . LYS A 1 85 ? 10.014 -8.057 -36.164 1.00 85.19 85 LYS A CA 1
ATOM 670 C C . LYS A 1 85 ? 10.626 -7.150 -37.236 1.00 85.19 85 LYS A C 1
ATOM 672 O O . LYS A 1 85 ? 10.007 -6.893 -38.267 1.00 85.19 85 LYS A O 1
ATOM 677 N N . ALA A 1 86 ? 11.842 -6.650 -37.019 1.00 87.06 86 ALA A N 1
ATOM 678 C CA . ALA A 1 86 ? 12.561 -5.866 -38.018 1.00 87.06 86 ALA A CA 1
ATOM 679 C C . ALA A 1 86 ? 12.863 -6.710 -39.268 1.00 87.06 86 ALA A C 1
ATOM 681 O O . ALA A 1 86 ? 12.632 -6.244 -40.384 1.00 87.06 86 ALA A O 1
ATOM 682 N N . LYS A 1 87 ? 13.289 -7.967 -39.094 1.00 87.62 87 LYS A N 1
ATOM 683 C CA . LYS A 1 87 ? 13.500 -8.908 -40.205 1.00 87.62 87 LYS A CA 1
ATOM 684 C C . LYS A 1 87 ? 12.206 -9.194 -40.970 1.00 87.62 87 LYS A C 1
ATOM 686 O O . LYS A 1 87 ? 12.226 -9.161 -42.197 1.00 87.62 87 LYS A O 1
ATOM 691 N N . GLU A 1 88 ? 11.084 -9.402 -40.279 1.00 91.31 88 GLU A N 1
ATOM 692 C CA . GLU A 1 88 ? 9.764 -9.589 -40.911 1.00 91.31 88 GLU A CA 1
ATOM 693 C C . GLU A 1 88 ? 9.325 -8.378 -41.744 1.00 91.31 88 GLU A C 1
ATOM 695 O O . GLU A 1 88 ? 8.750 -8.529 -42.820 1.00 91.31 88 GLU A O 1
ATOM 700 N N . MET A 1 89 ? 9.638 -7.164 -41.284 1.00 90.50 89 MET A N 1
ATOM 701 C CA . MET A 1 89 ? 9.376 -5.920 -42.017 1.00 90.50 89 MET A CA 1
ATOM 702 C C . MET A 1 89 ? 10.375 -5.662 -43.163 1.00 90.50 89 MET A C 1
ATOM 704 O O . MET A 1 89 ? 10.299 -4.625 -43.821 1.00 90.50 89 MET A O 1
ATOM 708 N N . GLY A 1 90 ? 11.307 -6.586 -43.419 1.00 89.31 90 GLY A N 1
ATOM 709 C CA . GLY A 1 90 ? 12.298 -6.492 -44.492 1.00 89.31 90 GLY A CA 1
ATOM 710 C C . GLY A 1 90 ? 13.543 -5.677 -44.138 1.00 89.31 90 GLY A C 1
ATOM 711 O O . GLY A 1 90 ? 14.365 -5.405 -45.016 1.00 89.31 90 GLY A O 1
ATOM 712 N N . PHE A 1 91 ? 13.718 -5.289 -42.872 1.00 86.94 91 PHE A N 1
ATOM 713 C CA . PHE A 1 91 ? 14.960 -4.676 -42.415 1.00 86.94 91 PHE A CA 1
ATOM 714 C C . PHE A 1 91 ? 16.059 -5.733 -42.277 1.00 86.94 91 PHE A C 1
ATOM 716 O O . PHE A 1 91 ? 15.818 -6.894 -41.945 1.00 86.94 91 PHE A O 1
ATOM 723 N N . ARG A 1 92 ? 17.301 -5.310 -42.507 1.00 86.19 92 ARG A N 1
ATOM 724 C CA . ARG A 1 92 ? 18.502 -6.130 -42.336 1.00 86.19 92 ARG A CA 1
ATOM 725 C C . ARG A 1 92 ? 19.510 -5.402 -41.449 1.00 86.19 92 ARG A C 1
ATOM 727 O O . ARG A 1 92 ? 19.505 -4.169 -41.439 1.00 86.19 92 ARG A O 1
ATOM 734 N N . PRO A 1 93 ? 20.401 -6.127 -40.755 1.00 81.50 93 PRO A N 1
ATOM 735 C CA . PRO A 1 93 ? 21.525 -5.504 -40.073 1.00 81.50 93 PRO A CA 1
ATOM 736 C C . PRO A 1 93 ? 22.339 -4.628 -41.049 1.00 81.50 93 PRO A C 1
ATOM 738 O O . PRO A 1 93 ? 22.583 -5.054 -42.188 1.00 81.50 93 PRO A O 1
ATOM 741 N N . PRO A 1 94 ? 22.730 -3.406 -40.649 1.00 80.88 94 PRO A N 1
ATOM 742 C CA . PRO A 1 94 ? 23.526 -2.522 -41.494 1.00 80.88 94 PRO A CA 1
ATOM 743 C C . PRO A 1 94 ? 24.958 -3.050 -41.637 1.00 80.88 94 PRO A C 1
ATOM 745 O O . PRO A 1 94 ? 25.535 -3.579 -40.685 1.00 80.88 94 PRO A O 1
ATOM 748 N N . TYR A 1 95 ? 25.556 -2.888 -42.820 1.00 83.06 95 TYR A N 1
ATOM 749 C CA . TYR A 1 95 ? 26.974 -3.201 -43.013 1.00 83.06 95 TYR A CA 1
ATOM 750 C C . TYR A 1 95 ? 27.869 -2.133 -42.355 1.00 83.06 95 TYR A C 1
ATOM 752 O O . TYR A 1 95 ? 27.454 -0.977 -42.251 1.00 83.06 95 TYR A O 1
ATOM 760 N N . PRO A 1 96 ? 29.127 -2.459 -41.982 1.00 75.12 96 PRO A N 1
ATOM 761 C CA . PRO A 1 96 ? 30.054 -1.535 -41.306 1.00 75.12 96 PRO A CA 1
ATOM 762 C C . PRO A 1 96 ? 30.375 -0.206 -42.027 1.00 75.12 96 PRO A C 1
ATOM 764 O O . PRO A 1 96 ? 31.086 0.619 -41.467 1.00 75.12 96 PRO A O 1
ATOM 767 N N . GLY A 1 97 ? 29.871 0.019 -43.247 1.00 79.31 97 GLY A N 1
ATOM 768 C CA . GLY A 1 97 ? 29.985 1.282 -43.992 1.00 79.31 97 GLY A CA 1
ATOM 769 C C . GLY A 1 97 ? 28.661 2.023 -44.229 1.00 79.31 97 GLY A C 1
ATOM 770 O O . GLY A 1 97 ? 28.669 3.084 -44.841 1.00 79.31 97 GLY A O 1
ATOM 771 N N . GLU A 1 98 ? 27.528 1.482 -43.771 1.00 80.81 98 GLU A N 1
ATOM 772 C CA . GLU A 1 98 ? 26.187 2.072 -43.940 1.00 80.81 98 GLU A CA 1
ATOM 773 C C . GLU A 1 98 ? 25.722 2.846 -42.689 1.00 80.81 98 GLU A C 1
ATOM 775 O O . GLU A 1 98 ? 24.657 3.462 -42.692 1.00 80.81 98 GLU A O 1
ATOM 780 N N . VAL A 1 99 ? 26.509 2.814 -41.608 1.00 78.75 99 VAL A N 1
ATOM 781 C CA . VAL A 1 99 ? 26.187 3.464 -40.332 1.00 78.75 99 VAL A CA 1
ATOM 782 C C . VAL A 1 99 ? 26.804 4.860 -40.294 1.00 78.75 99 VAL A C 1
ATOM 784 O O . VAL A 1 99 ? 28.020 5.016 -40.197 1.00 78.75 99 VAL A O 1
ATOM 787 N N . PHE A 1 100 ? 25.956 5.885 -40.337 1.00 80.44 100 PHE A N 1
ATOM 788 C CA . PHE A 1 100 ? 26.370 7.277 -40.183 1.00 80.44 100 PHE A CA 1
ATOM 789 C C . PHE A 1 100 ? 26.143 7.733 -38.744 1.00 80.44 100 PHE A C 1
ATOM 791 O O . PHE A 1 100 ? 25.008 7.815 -38.275 1.00 80.44 100 PHE A O 1
ATOM 798 N N . TYR A 1 101 ? 27.226 8.055 -38.043 1.00 79.62 101 TYR A N 1
ATOM 799 C CA . TYR A 1 101 ? 27.146 8.626 -36.704 1.00 79.62 101 TYR A CA 1
ATOM 800 C C . TYR A 1 101 ? 26.907 10.131 -36.805 1.00 79.62 101 TYR A C 1
ATOM 802 O O . TYR A 1 101 ? 27.709 10.857 -37.391 1.00 79.62 101 TYR A O 1
ATOM 810 N N . VAL A 1 102 ? 25.804 10.604 -36.225 1.00 81.88 102 VAL A N 1
ATOM 811 C CA . VAL A 1 102 ? 25.508 12.037 -36.131 1.00 81.88 102 VAL A CA 1
ATOM 812 C C . VAL A 1 102 ? 26.106 12.564 -34.824 1.00 81.88 102 VAL A C 1
ATOM 814 O O . VAL A 1 102 ? 25.657 12.152 -33.752 1.00 81.88 102 VAL A O 1
ATOM 817 N N . PRO A 1 103 ? 27.112 13.458 -34.865 1.00 77.88 103 PRO A N 1
ATOM 818 C CA . PRO A 1 103 ? 27.637 14.068 -33.653 1.00 77.88 103 PRO A CA 1
ATOM 819 C C . PRO A 1 103 ? 26.578 15.004 -33.066 1.00 77.88 103 PRO A C 1
ATOM 821 O O . PRO A 1 103 ? 26.143 15.949 -33.722 1.00 77.88 103 PRO A O 1
ATOM 824 N N . VAL A 1 104 ? 26.159 14.747 -31.828 1.00 80.19 104 VAL A N 1
ATOM 825 C CA . VAL A 1 104 ? 25.212 15.603 -31.103 1.00 80.19 104 VAL A CA 1
ATOM 826 C C . VAL A 1 104 ? 26.007 16.706 -30.388 1.00 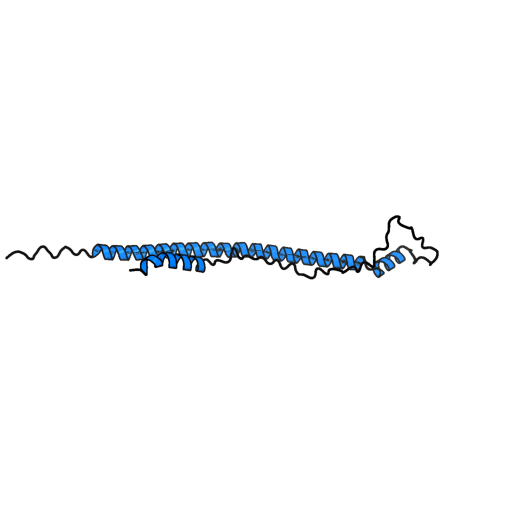80.19 104 VAL A C 1
ATOM 828 O O . VAL A 1 104 ? 26.771 16.395 -29.466 1.00 80.19 104 VAL A O 1
ATOM 831 N N . PRO A 1 105 ? 25.879 17.990 -30.783 1.00 78.00 105 PRO A N 1
ATOM 832 C CA . PRO A 1 105 ? 26.627 19.077 -30.157 1.00 78.00 105 PRO A CA 1
ATOM 833 C C . PRO A 1 105 ? 26.287 19.180 -28.666 1.00 78.00 105 PRO A C 1
ATOM 835 O O . PRO A 1 105 ? 25.120 19.264 -28.295 1.00 78.00 105 PRO A O 1
ATOM 838 N N . GLY A 1 106 ? 27.305 19.166 -27.803 1.00 77.00 106 GLY A N 1
ATOM 839 C CA . GLY A 1 106 ? 27.129 19.218 -26.346 1.00 77.00 106 GLY A CA 1
ATOM 840 C C . GLY A 1 106 ? 26.989 17.858 -25.654 1.00 77.00 106 GLY A C 1
ATOM 841 O O . GLY A 1 106 ? 26.937 17.824 -24.424 1.00 77.00 106 GLY A O 1
ATOM 842 N N . TYR A 1 107 ? 26.997 16.743 -26.397 1.00 72.94 107 TYR A N 1
ATOM 843 C CA . TYR A 1 107 ? 27.074 15.408 -25.805 1.00 72.94 107 TYR A CA 1
ATOM 844 C C . TYR A 1 107 ? 28.467 15.183 -25.211 1.00 72.94 107 TYR A C 1
ATOM 846 O O . TYR A 1 107 ? 29.441 14.917 -25.916 1.00 72.94 107 TYR A O 1
ATOM 854 N N . LYS A 1 108 ? 28.577 15.341 -23.893 1.00 72.31 108 LYS A N 1
ATOM 855 C CA . LYS A 1 108 ? 29.757 14.913 -23.145 1.00 72.31 108 LYS A CA 1
ATOM 856 C C . LYS A 1 108 ? 29.597 13.420 -22.893 1.00 72.31 108 LYS A C 1
ATOM 858 O O . LYS A 1 108 ? 28.573 13.024 -22.341 1.00 72.31 108 LYS A O 1
ATOM 863 N N . LEU A 1 109 ? 30.592 12.615 -23.273 1.00 60.69 109 LEU A N 1
ATOM 864 C CA . LEU A 1 109 ? 30.718 11.255 -22.752 1.00 60.69 109 LEU A CA 1
ATOM 865 C C . LEU A 1 109 ? 30.819 11.407 -21.229 1.00 60.69 109 LEU A C 1
ATOM 867 O O . LEU A 1 109 ? 31.849 11.842 -20.709 1.00 60.69 109 LEU A O 1
ATOM 871 N N . GLY A 1 110 ? 29.705 11.203 -20.528 1.00 61.59 110 GLY A N 1
ATOM 872 C CA . GLY A 1 110 ? 29.716 11.157 -19.075 1.00 61.59 110 GLY A CA 1
ATOM 873 C C . GLY A 1 110 ? 30.660 10.033 -18.645 1.00 61.59 110 GLY A C 1
ATOM 874 O O . GLY A 1 110 ? 30.763 9.043 -19.375 1.00 61.59 110 GLY A O 1
ATOM 875 N N . PRO A 1 111 ? 31.376 10.167 -17.513 1.00 63.91 111 PRO A N 1
ATOM 876 C CA . PRO A 1 111 ? 32.090 9.027 -16.947 1.00 63.91 111 PRO A CA 1
ATOM 877 C C . PRO A 1 111 ? 31.091 7.880 -16.850 1.00 63.91 111 PRO A C 1
ATOM 879 O O . PRO A 1 111 ? 29.993 8.139 -16.364 1.00 63.91 111 PRO A O 1
ATOM 882 N N . GLU A 1 112 ? 31.457 6.704 -17.381 1.00 60.81 112 GLU A N 1
ATOM 883 C CA . GLU A 1 112 ? 30.676 5.458 -17.408 1.00 60.81 112 GLU A CA 1
ATOM 884 C C . GLU A 1 112 ? 29.631 5.473 -16.292 1.00 60.81 112 GLU A C 1
ATOM 886 O O . GLU A 1 112 ? 29.941 5.187 -15.132 1.00 60.81 112 GLU A O 1
ATOM 891 N N . THR A 1 113 ? 28.419 5.944 -16.604 1.00 53.84 113 THR A N 1
ATOM 892 C CA . THR A 1 113 ? 27.365 6.039 -15.605 1.00 53.84 113 THR A CA 1
ATOM 893 C C . THR A 1 113 ? 27.008 4.604 -15.317 1.00 53.84 113 THR A C 1
ATOM 895 O O . THR A 1 113 ? 26.305 3.975 -16.108 1.00 53.84 113 THR A O 1
ATOM 898 N N . HIS A 1 114 ? 27.558 4.072 -14.229 1.00 50.81 114 HIS A N 1
ATOM 899 C CA . HIS A 1 114 ? 27.093 2.838 -13.636 1.00 50.81 114 HIS A CA 1
ATOM 900 C C . HIS A 1 114 ? 25.615 3.092 -13.352 1.00 50.81 114 HIS A C 1
ATOM 902 O O . HIS A 1 114 ? 25.268 3.830 -12.431 1.00 50.81 114 HIS A O 1
ATOM 908 N N . VAL A 1 115 ? 24.747 2.609 -14.242 1.00 56.84 115 VAL A N 1
ATOM 909 C CA . VAL A 1 115 ? 23.309 2.630 -14.016 1.00 56.84 115 VAL A CA 1
ATOM 910 C C . VAL A 1 115 ? 23.104 1.598 -12.927 1.00 56.84 115 VAL A C 1
ATOM 912 O O . VAL A 1 115 ? 22.940 0.410 -13.196 1.00 56.84 115 VAL A O 1
ATOM 915 N N . GLU A 1 116 ? 23.222 2.046 -11.683 1.00 55.59 116 GLU A N 1
ATOM 916 C CA . GLU A 1 116 ? 22.752 1.292 -10.544 1.00 55.59 116 GLU A CA 1
ATOM 917 C C . GLU A 1 116 ? 21.244 1.190 -10.748 1.00 55.59 116 GLU A C 1
ATOM 919 O O . GLU A 1 116 ? 20.494 2.148 -10.561 1.00 55.59 116 GLU A O 1
ATOM 924 N N . ILE A 1 117 ? 20.812 0.054 -11.299 1.00 55.50 117 ILE A N 1
ATOM 925 C CA . ILE A 1 117 ? 19.401 -0.283 -11.352 1.00 55.50 117 ILE A CA 1
ATOM 926 C C . ILE A 1 117 ? 19.012 -0.447 -9.894 1.00 55.50 117 ILE A C 1
ATOM 928 O O . ILE A 1 117 ? 19.223 -1.505 -9.302 1.00 55.50 117 ILE A O 1
ATOM 932 N N . GLU A 1 118 ? 18.501 0.630 -9.308 1.00 55.78 118 GLU A N 1
ATOM 933 C CA . GLU A 1 118 ? 17.879 0.606 -8.001 1.00 55.78 118 GLU A CA 1
ATOM 934 C C . GLU A 1 118 ? 16.627 -0.255 -8.171 1.00 55.78 118 GLU A C 1
ATOM 936 O O . GLU A 1 118 ? 15.558 0.191 -8.592 1.00 55.78 118 GLU A O 1
ATOM 941 N N . GLN A 1 119 ? 16.810 -1.565 -7.994 1.00 55.03 119 GLN A N 1
ATOM 942 C CA . GLN A 1 119 ? 15.709 -2.494 -7.885 1.00 55.03 119 GLN A CA 1
ATOM 943 C C . GLN A 1 119 ? 14.958 -2.047 -6.640 1.00 55.03 119 GLN A C 1
ATOM 945 O O . GLN A 1 119 ? 15.399 -2.285 -5.514 1.00 55.03 119 GLN A O 1
ATOM 950 N N . ASP A 1 120 ? 13.850 -1.343 -6.849 1.00 55.22 120 ASP A N 1
ATOM 951 C CA . ASP A 1 120 ? 12.891 -1.026 -5.803 1.00 55.22 120 ASP A CA 1
ATOM 952 C C . ASP A 1 120 ? 12.173 -2.327 -5.409 1.00 55.22 120 ASP A C 1
ATOM 954 O O . ASP A 1 120 ? 11.009 -2.573 -5.710 1.00 55.22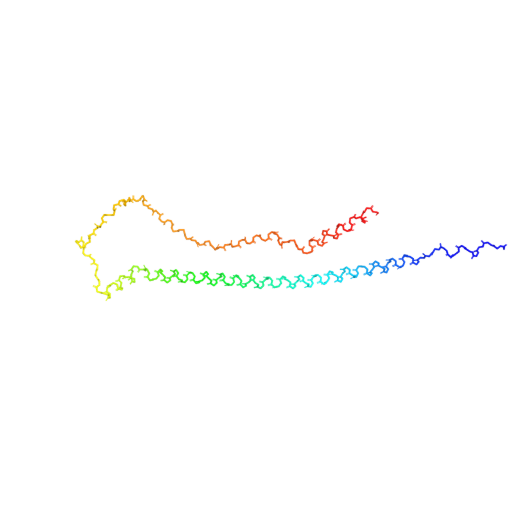 120 ASP A O 1
ATOM 958 N N . THR A 1 121 ? 12.942 -3.248 -4.827 1.00 54.38 121 THR A N 1
ATOM 959 C CA . THR A 1 121 ? 12.495 -4.520 -4.256 1.00 54.38 121 THR A CA 1
ATOM 960 C C . THR A 1 121 ? 12.049 -4.308 -2.817 1.00 54.38 121 THR A C 1
ATOM 962 O O . THR A 1 121 ? 11.734 -5.272 -2.122 1.00 54.38 121 THR A O 1
ATOM 965 N N . ARG A 1 122 ? 12.052 -3.063 -2.322 1.00 53.97 122 ARG A N 1
ATOM 966 C CA . ARG A 1 122 ? 11.507 -2.771 -1.008 1.00 53.97 122 ARG A CA 1
ATOM 967 C C . ARG A 1 122 ? 9.996 -2.905 -1.168 1.00 53.97 122 ARG A C 1
ATOM 969 O O . ARG A 1 122 ? 9.403 -2.069 -1.849 1.00 53.97 122 ARG A O 1
ATOM 976 N N . PRO A 1 123 ? 9.339 -3.927 -0.581 1.00 52.34 123 PRO A N 1
ATOM 977 C CA . PRO A 1 123 ? 7.903 -3.813 -0.407 1.00 52.34 123 PRO A CA 1
ATOM 978 C C . PRO A 1 123 ? 7.695 -2.467 0.276 1.00 52.34 123 PRO A C 1
ATOM 980 O O . PRO A 1 123 ? 8.434 -2.144 1.212 1.00 52.34 123 PRO A O 1
ATOM 983 N N . ALA A 1 124 ? 6.770 -1.652 -0.226 1.00 58.38 124 ALA A N 1
ATOM 984 C CA . ALA A 1 124 ? 6.331 -0.473 0.492 1.00 58.38 124 ALA A CA 1
ATOM 985 C C . ALA A 1 124 ? 5.786 -0.981 1.830 1.00 58.38 124 ALA A C 1
ATOM 987 O O . ALA A 1 124 ? 4.627 -1.374 1.945 1.00 58.38 124 ALA A O 1
ATOM 988 N N . VAL A 1 125 ? 6.661 -1.087 2.831 1.00 53.25 125 VAL A N 1
ATOM 989 C CA . VAL A 1 125 ? 6.284 -1.406 4.193 1.00 53.25 125 VAL A CA 1
ATOM 990 C C . VAL A 1 125 ? 5.595 -0.139 4.637 1.00 53.25 125 VAL A C 1
ATOM 992 O O . VAL A 1 125 ? 6.233 0.804 5.101 1.00 53.25 125 VAL A O 1
ATOM 995 N N . ILE A 1 126 ? 4.287 -0.084 4.401 1.00 56.91 126 ILE A N 1
ATOM 996 C CA . ILE A 1 126 ? 3.426 0.917 4.997 1.00 56.91 126 ILE A CA 1
ATOM 997 C C . ILE A 1 126 ? 3.472 0.602 6.491 1.00 56.91 126 ILE A C 1
ATOM 999 O O . ILE A 1 126 ? 2.675 -0.171 7.020 1.00 56.91 126 ILE A O 1
ATOM 1003 N N . ASN A 1 127 ? 4.490 1.138 7.161 1.00 54.16 127 ASN A N 1
ATOM 1004 C CA . ASN A 1 127 ? 4.596 1.135 8.602 1.00 54.16 127 ASN A CA 1
ATOM 1005 C C . ASN A 1 127 ? 3.585 2.170 9.078 1.00 54.16 127 ASN A C 1
ATOM 1007 O O . ASN A 1 127 ? 3.915 3.335 9.299 1.00 54.16 127 ASN A O 1
ATOM 1011 N N . VAL A 1 128 ? 2.317 1.759 9.123 1.00 58.97 128 VAL A N 1
ATOM 1012 C CA . VAL A 1 128 ? 1.279 2.535 9.785 1.00 58.97 128 VAL A CA 1
ATOM 1013 C C . VAL A 1 128 ? 1.622 2.458 11.267 1.00 58.97 128 VAL A C 1
ATOM 1015 O O . VAL A 1 128 ? 1.207 1.547 11.978 1.00 58.97 128 VAL A O 1
ATOM 1018 N N . ASN A 1 129 ? 2.469 3.375 11.720 1.00 52.50 129 ASN A N 1
ATOM 1019 C CA . ASN A 1 129 ? 2.727 3.544 13.130 1.00 52.50 129 ASN A CA 1
ATOM 1020 C C . ASN A 1 129 ? 1.474 4.191 13.742 1.00 52.50 129 ASN A C 1
ATOM 1022 O O . ASN A 1 129 ? 1.363 5.409 13.839 1.00 52.50 129 ASN A O 1
ATOM 1026 N N . LEU A 1 130 ? 0.501 3.348 14.093 1.00 52.91 130 LEU A N 1
ATOM 1027 C CA . LEU A 1 130 ? -0.749 3.701 14.765 1.00 52.91 130 LEU A CA 1
ATOM 1028 C C . LEU A 1 130 ? -0.533 3.976 16.262 1.00 52.91 130 LEU A C 1
ATOM 1030 O O . LEU A 1 130 ? -1.455 3.743 17.035 1.00 52.91 130 LEU A O 1
ATOM 1034 N N . LEU A 1 131 ? 0.644 4.443 16.711 1.00 48.66 131 LEU A N 1
ATOM 1035 C CA . LEU A 1 131 ? 0.913 4.671 18.143 1.00 48.66 131 LEU A CA 1
ATOM 1036 C C . LEU A 1 131 ? -0.188 5.513 18.832 1.00 48.66 131 LEU A C 1
ATOM 1038 O O . LEU A 1 131 ? -0.429 5.356 20.024 1.00 48.66 131 LEU A O 1
ATOM 1042 N N . GLU A 1 132 ? -0.911 6.337 18.072 1.00 47.25 132 GLU A N 1
ATOM 1043 C CA . GLU A 1 132 ? -2.037 7.163 18.526 1.00 47.25 132 GLU A CA 1
ATOM 1044 C C . GLU A 1 132 ? -3.371 6.409 18.752 1.00 47.25 132 GLU A C 1
ATOM 1046 O O . GLU A 1 132 ? -4.308 6.974 19.306 1.00 47.25 132 GLU A O 1
ATOM 1051 N N . TYR A 1 133 ? -3.472 5.130 18.373 1.00 49.09 133 TYR A N 1
ATOM 1052 C CA . TYR A 1 133 ? -4.688 4.300 18.460 1.00 49.09 133 TYR A CA 1
ATOM 1053 C C . TYR A 1 133 ? -4.507 3.022 19.303 1.00 49.09 133 TYR A C 1
ATOM 1055 O O . TYR A 1 133 ? -5.262 2.062 19.150 1.00 49.09 133 TYR A O 1
ATOM 1063 N N . HIS A 1 134 ? -3.495 2.980 20.177 1.00 54.94 134 HIS A N 1
ATOM 1064 C CA . HIS A 1 134 ? -3.161 1.784 20.963 1.00 54.94 134 HIS A CA 1
ATOM 1065 C C . HIS A 1 134 ? -3.635 1.796 22.419 1.00 54.94 134 HIS A C 1
ATOM 1067 O O . HIS A 1 134 ? -3.569 0.740 23.047 1.00 54.94 134 HIS A O 1
ATOM 1073 N N . GLN A 1 135 ? -4.138 2.913 22.965 1.00 54.66 135 GLN A N 1
ATOM 1074 C CA . GLN A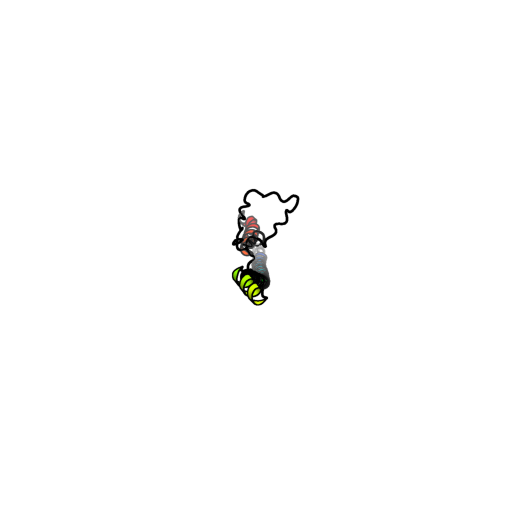 1 135 ? -4.686 2.865 24.322 1.00 54.66 135 GLN A CA 1
ATOM 1075 C C . GLN A 1 135 ? -5.960 2.020 24.299 1.00 54.66 135 GLN A C 1
ATOM 1077 O O . GLN A 1 135 ? -7.008 2.427 23.789 1.00 54.66 135 GLN A O 1
ATOM 1082 N N . SER A 1 136 ? -5.848 0.797 24.815 1.00 65.81 136 SER A N 1
ATOM 1083 C CA . SER A 1 136 ? -6.994 -0.091 24.905 1.00 65.81 136 SER A CA 1
ATOM 1084 C C . SER A 1 136 ? -8.003 0.524 25.873 1.00 65.81 136 SER A C 1
ATOM 1086 O O . SER A 1 136 ? -7.633 1.121 26.885 1.00 65.81 136 SER A O 1
ATOM 1088 N N . LEU A 1 137 ? -9.298 0.366 25.597 1.00 62.81 137 LEU A N 1
ATOM 1089 C CA . LEU A 1 137 ? -10.340 0.802 26.533 1.00 62.81 137 LEU A CA 1
ATOM 1090 C C . LEU A 1 137 ? -10.106 0.253 27.940 1.00 62.81 137 LEU A C 1
ATOM 1092 O O . LEU A 1 137 ? -10.369 0.950 28.909 1.00 62.81 137 LEU A O 1
ATOM 1096 N N . PHE A 1 138 ? -9.563 -0.958 28.049 1.00 64.56 138 PHE A N 1
ATOM 1097 C CA . PHE A 1 138 ? -9.200 -1.573 29.322 1.00 64.56 138 PHE A CA 1
ATOM 1098 C C . PHE A 1 138 ? -8.090 -0.826 30.064 1.00 64.56 138 PHE A C 1
ATOM 1100 O O . PHE A 1 138 ? -8.143 -0.728 31.286 1.00 64.56 138 PHE A O 1
ATOM 1107 N N . GLU A 1 139 ? -7.120 -0.270 29.346 1.00 67.62 139 GLU A N 1
ATOM 1108 C CA . GLU A 1 139 ? -6.018 0.503 29.918 1.00 67.62 139 GLU A CA 1
ATOM 1109 C C . GLU A 1 139 ? -6.501 1.861 30.439 1.00 67.62 139 GLU A C 1
ATOM 1111 O O . GLU A 1 139 ? -6.251 2.202 31.594 1.00 67.62 139 GLU A O 1
ATOM 1116 N N . TRP A 1 140 ? -7.308 2.579 29.651 1.00 75.06 140 TRP A N 1
ATOM 1117 C CA . TRP A 1 140 ? -7.965 3.811 30.106 1.00 75.06 140 TRP A CA 1
ATOM 1118 C C . TRP A 1 140 ? -8.955 3.560 31.261 1.00 75.06 140 TRP A C 1
ATOM 1120 O O . TRP A 1 140 ? -9.014 4.339 32.212 1.00 75.06 140 TRP A O 1
ATOM 1130 N N . ILE A 1 141 ? -9.711 2.453 31.229 1.00 70.25 141 ILE A N 1
ATOM 1131 C CA . ILE A 1 141 ? -10.609 2.050 32.326 1.00 70.25 141 ILE A CA 1
ATOM 1132 C C . ILE A 1 141 ? -9.807 1.757 33.593 1.00 70.25 141 ILE A C 1
ATOM 1134 O O . ILE A 1 141 ? -10.210 2.192 34.668 1.00 70.25 141 ILE A O 1
ATOM 1138 N N . GLY A 1 142 ? -8.683 1.043 33.484 1.00 78.50 142 GLY A N 1
ATOM 1139 C CA . GLY A 1 142 ? -7.796 0.778 34.614 1.00 78.50 142 GLY A CA 1
ATOM 1140 C C . GLY A 1 142 ? -7.312 2.074 35.262 1.00 78.50 142 GLY A C 1
ATOM 1141 O O . GLY A 1 142 ? -7.373 2.218 36.481 1.00 78.50 142 GLY A O 1
ATOM 1142 N N . GLU A 1 143 ? -6.931 3.052 34.444 1.00 78.69 143 GLU A N 1
ATOM 1143 C CA . GLU A 1 143 ? -6.499 4.374 34.896 1.00 78.69 143 GLU A CA 1
ATOM 1144 C C . GLU A 1 143 ? -7.629 5.168 35.580 1.00 78.69 143 GLU A C 1
ATOM 1146 O O . GLU A 1 143 ? -7.432 5.737 36.657 1.00 78.69 143 GLU A O 1
ATOM 1151 N N . GLN A 1 144 ? -8.841 5.155 35.015 1.00 77.44 144 GLN A N 1
ATOM 1152 C CA . GLN A 1 144 ? -10.001 5.828 35.608 1.00 77.44 144 GLN A CA 1
ATOM 1153 C C . GLN A 1 144 ? -10.471 5.172 36.904 1.00 77.44 144 GLN A C 1
ATOM 1155 O O . GLN A 1 144 ? -10.756 5.870 37.877 1.00 77.44 144 GLN A O 1
ATOM 1160 N N . MET A 1 145 ? -10.508 3.840 36.953 1.00 77.31 145 MET A N 1
ATOM 1161 C CA . MET A 1 145 ? -10.826 3.099 38.172 1.00 77.31 145 MET A CA 1
ATOM 1162 C C . MET A 1 145 ? -9.831 3.442 39.275 1.00 77.31 145 MET A C 1
ATOM 1164 O O . MET A 1 145 ? -10.244 3.746 40.392 1.00 77.31 145 MET A O 1
ATOM 1168 N N . ASN A 1 146 ? -8.538 3.478 38.949 1.00 81.69 146 ASN A N 1
ATOM 1169 C CA . ASN A 1 146 ? -7.502 3.825 39.911 1.00 81.69 146 ASN A CA 1
ATOM 1170 C C . ASN A 1 146 ? -7.657 5.269 40.418 1.00 81.69 146 ASN A C 1
ATOM 1172 O O . ASN A 1 146 ? -7.575 5.509 41.617 1.00 81.69 146 ASN A O 1
ATOM 1176 N N . ASN A 1 147 ? -7.981 6.229 39.543 1.00 79.25 147 ASN A N 1
ATOM 1177 C CA . ASN A 1 147 ? -8.261 7.615 39.944 1.00 79.25 147 ASN A CA 1
ATOM 1178 C C . ASN A 1 147 ? -9.497 7.757 40.8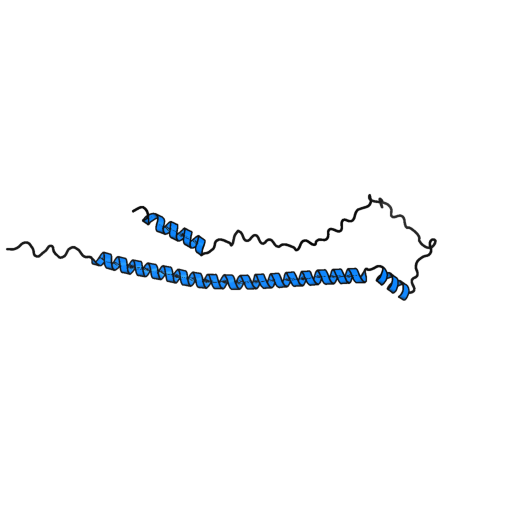49 1.00 79.25 147 ASN A C 1
ATOM 1180 O O . ASN A 1 147 ? -9.486 8.575 41.768 1.00 79.25 147 ASN A O 1
ATOM 1184 N N . ILE A 1 148 ? -10.549 6.968 40.611 1.00 76.44 148 ILE A N 1
ATOM 1185 C CA . ILE A 1 148 ? -11.784 6.979 41.412 1.00 76.44 148 ILE A CA 1
ATOM 1186 C C . ILE A 1 148 ? -11.589 6.273 42.765 1.00 76.44 148 ILE A C 1
ATOM 1188 O O . ILE A 1 148 ? -12.210 6.666 43.752 1.00 76.44 148 ILE A O 1
ATOM 1192 N N . LEU A 1 149 ? -10.726 5.254 42.827 1.00 74.00 149 LEU A N 1
ATOM 1193 C CA . LEU A 1 149 ? -10.397 4.497 44.043 1.00 74.00 149 LEU A CA 1
ATOM 1194 C C . LEU A 1 149 ? -9.354 5.203 44.923 1.00 74.00 149 LEU A C 1
ATOM 1196 O O . LEU A 1 149 ? -9.380 5.054 46.141 1.00 74.00 149 LEU A O 1
ATOM 1200 N N . ARG A 1 150 ? -8.495 6.041 44.332 1.00 71.06 150 ARG A N 1
ATOM 1201 C CA . ARG A 1 150 ? -7.468 6.835 45.024 1.00 71.06 150 ARG A CA 1
ATOM 1202 C C . ARG A 1 150 ? -7.951 7.621 46.262 1.00 71.06 150 ARG A C 1
ATOM 1204 O O . ARG A 1 150 ? -7.223 7.631 47.250 1.00 71.06 150 ARG A O 1
ATOM 1211 N N . PRO A 1 151 ? -9.132 8.273 46.278 1.00 70.19 151 PRO A N 1
ATOM 1212 C CA . PRO A 1 151 ? -9.649 8.931 47.483 1.00 70.19 151 PRO A CA 1
ATOM 1213 C C . PRO A 1 151 ? -10.120 7.970 48.591 1.00 70.19 151 PRO A C 1
ATOM 1215 O O . PRO A 1 151 ? -10.331 8.425 49.712 1.00 70.19 151 PRO A O 1
ATOM 1218 N N . PHE A 1 152 ? -10.291 6.674 48.311 1.00 60.22 152 PHE A N 1
ATOM 1219 C CA . PHE A 1 152 ? -10.756 5.673 49.280 1.00 60.22 152 PHE A CA 1
ATOM 1220 C C . PHE A 1 152 ? -9.624 4.870 49.938 1.00 60.22 152 PHE A C 1
ATOM 1222 O O . PHE A 1 152 ? -9.855 4.287 50.990 1.00 60.22 152 PHE A O 1
ATOM 1229 N N . GLU A 1 153 ? -8.409 4.867 49.380 1.00 59.03 153 GLU A N 1
ATOM 1230 C CA . GLU A 1 153 ? -7.237 4.210 49.995 1.00 59.03 153 GLU A CA 1
ATOM 1231 C C . GLU A 1 153 ? -6.559 5.053 51.095 1.00 59.03 153 GLU A C 1
ATOM 1233 O O . GLU A 1 153 ? -5.636 4.588 51.759 1.00 59.03 153 GLU A O 1
ATOM 1238 N N . GLY A 1 154 ? -7.006 6.298 51.293 1.00 55.03 154 GLY A N 1
ATOM 1239 C CA . GLY A 1 154 ? -6.490 7.229 52.305 1.00 55.03 154 GLY A CA 1
ATOM 1240 C C . GLY A 1 154 ? -7.353 7.384 53.565 1.00 55.03 154 GLY A C 1
ATOM 1241 O O . GLY A 1 154 ? -7.157 8.363 54.286 1.00 55.03 154 GLY A O 1
ATOM 1242 N N . LEU A 1 155 ? -8.314 6.482 53.806 1.00 43.97 155 LEU A N 1
ATOM 1243 C CA . LEU A 1 155 ? -9.204 6.455 54.981 1.00 43.97 155 LEU A CA 1
ATOM 1244 C C . LEU A 1 155 ? -8.972 5.207 55.837 1.00 43.97 155 LEU A C 1
ATOM 1246 O O . LEU A 1 155 ? -8.899 4.103 55.256 1.00 43.97 155 LEU A O 1
#

pLDDT: mean 71.3, std 13.46, range [43.97, 91.56]

Secondary structure (DSSP, 8-state):
--SSSSSSS---THHHHHHHHHHHHHHHHHHHHHHHHHHHHHHHHHHHHHHHHHHHHHHHHHHHHHHHHHHHHHHHT-HHHHHHHHHHTT--PPPTTT------TT----S----------S--------GGG---HHHHHHHHHHHHHTTTTT-

Radius of gyration: 40.51 Å; chains: 1; bounding box: 74×30×133 Å

Sequence (155 aa):
MTESLNQAFSNSPRRQKLQIIGSVFMAIVIAAVMLILYLVVSARVVSVGRQLQQAKDEIDQLVYQGVNYRNQIAQLSRFDVMEEKAKEMGFRPPYPGEVFYVPVPGYKLGPETHVEIEQDTRPAVINVNLLEYHQSLFEWIGEQMNNILRPFEGL